Protein AF-A5N5N8-F1 (afdb_monomer_lite)

Foldseek 3Di:
DDDDDDDDDDCPPVVVVCVQCDDDPRVVLVVCCVVPPDDDPVVSVVPDDD

pLDDT: mean 86.0, std 12.67, range [52.84, 97.06]

InterPro domains:
  IPR002577 Helix-turn-helix, HxlR type [PS51118] (12-50)
  IPR036388 Winged helix-like DNA-binding domain superfamily [G3DSA:1.10.10.10] (3-50)
  IPR036390 Winged helix DNA-binding domain superfamily [SSF46785] (11-48)

Sequence (50 aa):
MSEKLCYISSKEPFEYTLSVISGKWRLKIIYLLACMGTIRYGVLKKNIKY

Organism: Clostridium kluyveri (strain ATCC 8527 / DSM 555 / NBRC 12016 / NCIMB 10680 / K1) (NCBI:txid431943)

Secondary structure (DSSP, 8-state):
----------SSHHHHHHHHH-STTHHHHHHHHHHH-S--HHHHHHH---

Structure (mmCIF, N/CA/C/O backbone):
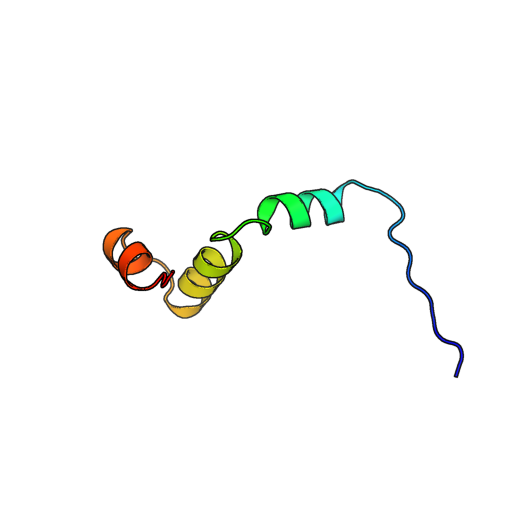data_AF-A5N5N8-F1
#
_entry.id   AF-A5N5N8-F1
#
loop_
_atom_site.group_PDB
_atom_site.id
_atom_site.type_symbol
_atom_site.label_atom_id
_atom_site.label_alt_id
_atom_site.label_comp_id
_atom_site.label_asym_id
_atom_site.label_entity_id
_atom_site.label_seq_id
_atom_site.pdbx_PDB_ins_code
_atom_site.Cartn_x
_atom_site.Cartn_y
_atom_site.Cartn_z
_atom_site.occupancy
_atom_site.B_iso_or_equiv
_atom_site.auth_seq_id
_atom_site.auth_comp_id
_atom_site.auth_asym_id
_atom_site.auth_atom_id
_atom_site.pdbx_PDB_model_num
ATOM 1 N N . MET A 1 1 ? 23.759 -27.270 -9.931 1.00 52.84 1 MET A N 1
ATOM 2 C CA . MET A 1 1 ? 22.453 -26.611 -10.143 1.00 52.84 1 MET A CA 1
ATOM 3 C C . MET A 1 1 ? 22.768 -25.265 -10.779 1.00 52.84 1 MET A C 1
ATOM 5 O O . MET A 1 1 ? 23.484 -24.499 -10.158 1.00 52.84 1 MET A O 1
ATOM 9 N N . SER A 1 2 ? 22.419 -25.046 -12.052 1.00 63.81 2 SER A N 1
ATOM 10 C CA . SER A 1 2 ? 22.778 -23.798 -12.745 1.00 63.81 2 SER A CA 1
ATOM 11 C C . SER A 1 2 ? 21.936 -22.664 -12.174 1.00 63.81 2 SER A C 1
ATOM 13 O O . SER A 1 2 ? 20.716 -22.674 -12.340 1.00 63.81 2 SER A O 1
ATOM 15 N N . GLU A 1 3 ? 22.565 -21.713 -11.490 1.00 68.00 3 GLU A N 1
ATOM 16 C CA . GLU A 1 3 ? 21.889 -20.510 -11.015 1.00 68.00 3 GLU A CA 1
ATOM 17 C C . GLU A 1 3 ? 21.443 -19.697 -12.233 1.00 68.00 3 GLU A C 1
ATOM 19 O O . GLU A 1 3 ? 22.257 -19.233 -13.033 1.00 68.00 3 GLU A O 1
ATOM 24 N N . LYS A 1 4 ? 20.128 -19.588 -12.438 1.00 70.00 4 LYS A N 1
ATOM 25 C CA . LYS A 1 4 ? 19.582 -18.711 -13.470 1.00 70.00 4 LYS A CA 1
ATOM 26 C C . LYS A 1 4 ? 19.645 -17.282 -12.948 1.00 70.00 4 LYS A C 1
ATOM 28 O O . LYS A 1 4 ? 18.840 -16.893 -12.107 1.00 70.00 4 LYS A O 1
ATOM 33 N N . LEU A 1 5 ? 20.600 -16.511 -13.454 1.00 70.75 5 LEU A N 1
ATOM 34 C CA . LEU A 1 5 ? 20.658 -15.072 -13.228 1.00 70.75 5 LEU A CA 1
ATOM 35 C C . LEU A 1 5 ? 19.576 -14.396 -14.082 1.00 70.75 5 LEU A C 1
ATOM 37 O O . LEU A 1 5 ? 19.654 -14.386 -15.310 1.00 70.75 5 LEU A O 1
ATOM 41 N N . CYS A 1 6 ? 18.551 -13.851 -13.430 1.00 69.38 6 CYS A N 1
ATOM 42 C CA . CYS A 1 6 ? 17.550 -13.004 -14.073 1.00 69.38 6 CYS A CA 1
ATOM 43 C C . CYS A 1 6 ? 18.065 -11.561 -14.125 1.00 69.38 6 CYS A C 1
ATOM 45 O O . CYS A 1 6 ? 18.502 -11.024 -13.109 1.00 69.38 6 CYS A O 1
ATOM 47 N N . TYR A 1 7 ? 17.982 -10.918 -15.289 1.00 69.94 7 TYR A N 1
ATOM 48 C CA . TYR A 1 7 ? 18.316 -9.505 -15.465 1.00 69.94 7 TYR A CA 1
ATOM 49 C C . TYR A 1 7 ? 17.076 -8.721 -15.902 1.00 69.94 7 TYR A C 1
ATOM 51 O O . TYR A 1 7 ? 16.276 -9.190 -16.711 1.00 69.94 7 TYR A O 1
ATOM 59 N N . ILE A 1 8 ? 16.908 -7.516 -15.354 1.00 68.88 8 ILE A N 1
ATOM 60 C CA . ILE A 1 8 ? 15.822 -6.604 -15.726 1.00 68.88 8 ILE A CA 1
ATOM 61 C C . ILE A 1 8 ? 16.236 -5.913 -17.032 1.00 68.88 8 ILE A C 1
ATOM 63 O O . ILE A 1 8 ? 16.979 -4.934 -17.026 1.00 68.88 8 ILE A O 1
ATOM 67 N N . SER A 1 9 ? 15.796 -6.465 -18.161 1.00 66.44 9 SER A N 1
ATOM 68 C CA . SER A 1 9 ? 15.873 -5.821 -19.476 1.00 66.44 9 SER A CA 1
ATOM 69 C C . SER A 1 9 ? 14.510 -5.202 -19.783 1.00 66.44 9 SER A C 1
ATOM 71 O O . SER A 1 9 ? 13.502 -5.891 -19.676 1.00 66.44 9 SER A O 1
ATOM 73 N N . SER A 1 10 ? 14.481 -3.922 -20.163 1.00 59.34 10 SER A N 1
ATOM 74 C CA . SER A 1 10 ? 13.317 -3.017 -20.280 1.00 59.34 10 SER A CA 1
ATOM 75 C C . SER A 1 10 ? 12.897 -2.331 -18.965 1.00 59.34 10 SER A C 1
ATOM 77 O O . SER A 1 10 ? 12.272 -2.889 -18.066 1.00 59.34 10 SER A O 1
ATOM 79 N N . LYS A 1 11 ? 13.280 -1.055 -18.867 1.00 64.31 11 LYS A N 1
ATOM 80 C CA . LYS A 1 11 ? 13.099 -0.146 -17.725 1.00 64.31 11 LYS A CA 1
ATOM 81 C C . LYS A 1 11 ? 11.690 0.462 -17.637 1.00 64.31 11 LYS A C 1
ATOM 83 O O . LYS A 1 11 ? 11.540 1.573 -17.145 1.00 64.31 11 LYS A O 1
ATOM 88 N N . GLU A 1 12 ? 10.655 -0.228 -18.109 1.00 71.38 12 GLU A N 1
ATOM 89 C CA . GLU A 1 12 ? 9.328 0.394 -18.220 1.00 71.38 12 GLU A CA 1
ATOM 90 C C . GLU A 1 12 ? 8.322 -0.152 -17.191 1.00 71.38 12 GLU A C 1
ATOM 92 O O . GLU A 1 12 ? 7.918 0.626 -16.328 1.00 71.38 12 GLU A O 1
ATOM 97 N N . PRO A 1 13 ? 7.971 -1.456 -17.125 1.00 83.25 13 PRO A N 1
ATOM 98 C CA . PRO A 1 13 ? 6.931 -1.913 -16.191 1.00 83.25 13 PRO A CA 1
ATOM 99 C C . PRO A 1 13 ? 7.421 -2.089 -14.748 1.00 83.25 13 PRO A C 1
ATOM 101 O O . PRO A 1 13 ? 6.708 -1.752 -13.798 1.00 83.25 13 PRO A O 1
ATOM 104 N N . PHE A 1 14 ? 8.634 -2.626 -14.565 1.00 84.38 14 PHE A N 1
ATOM 105 C CA . PHE A 1 14 ? 9.185 -2.874 -13.230 1.00 84.38 14 PHE A CA 1
ATOM 106 C C . PHE A 1 14 ? 9.534 -1.565 -12.527 1.00 84.38 14 PHE A C 1
ATOM 108 O O . PHE A 1 14 ? 9.083 -1.343 -11.410 1.00 84.38 14 PHE A O 1
ATOM 115 N N . GLU A 1 15 ? 10.264 -0.673 -13.198 1.00 86.19 15 GLU A N 1
ATOM 116 C CA . GLU A 1 15 ? 10.590 0.654 -12.664 1.00 86.19 15 GLU A CA 1
ATOM 117 C C . GLU A 1 15 ? 9.329 1.479 -12.400 1.00 86.19 15 GLU A C 1
ATOM 119 O O . GLU A 1 15 ? 9.231 2.136 -11.365 1.00 86.19 15 GLU A O 1
ATOM 124 N N . TYR A 1 16 ? 8.318 1.398 -13.273 1.00 87.62 16 TYR A N 1
ATOM 125 C CA . TYR A 1 16 ? 7.029 2.038 -13.021 1.00 87.62 16 TYR A CA 1
ATOM 126 C C . TYR A 1 16 ? 6.362 1.479 -11.762 1.00 87.62 16 TYR A C 1
ATOM 128 O O . TYR A 1 16 ? 5.985 2.246 -10.875 1.00 87.62 16 TYR A O 1
ATOM 136 N N . THR A 1 17 ? 6.278 0.154 -11.631 1.00 91.38 17 THR A N 1
ATOM 137 C CA . THR A 1 17 ? 5.709 -0.492 -10.440 1.00 91.38 17 THR A CA 1
ATOM 138 C C . THR A 1 17 ? 6.474 -0.077 -9.193 1.00 91.38 17 THR A C 1
ATOM 140 O O . THR A 1 17 ? 5.860 0.359 -8.219 1.00 91.38 17 THR A O 1
ATOM 143 N N . LEU A 1 18 ? 7.809 -0.129 -9.248 1.00 91.06 18 LEU A N 1
ATOM 144 C CA . LEU A 1 18 ? 8.694 0.317 -8.183 1.00 91.06 18 LEU A CA 1
ATOM 145 C C . LEU A 1 18 ? 8.386 1.772 -7.827 1.00 91.06 18 LEU A C 1
ATOM 147 O O . LEU A 1 18 ? 8.205 2.072 -6.655 1.00 91.06 18 LEU A O 1
ATOM 151 N N . SER A 1 19 ? 8.229 2.661 -8.80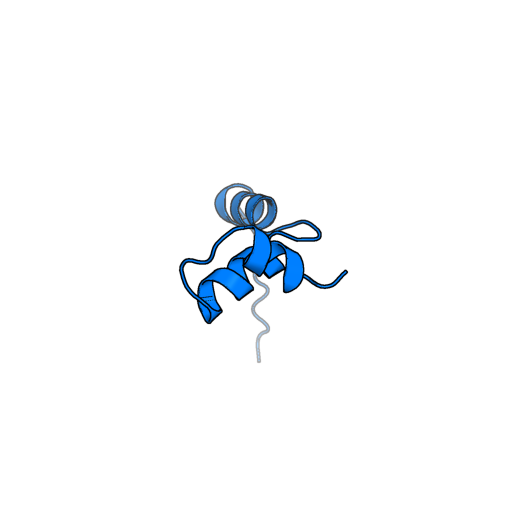6 1.00 90.94 19 SER A N 1
ATOM 152 C CA . SER A 1 19 ? 7.903 4.072 -8.579 1.00 90.94 19 SER A CA 1
ATOM 153 C C . SER A 1 19 ? 6.539 4.275 -7.909 1.00 90.94 19 SER A C 1
ATOM 155 O O . SER A 1 19 ? 6.389 5.199 -7.107 1.00 90.94 19 SER A O 1
ATOM 157 N N . VAL A 1 20 ? 5.556 3.408 -8.187 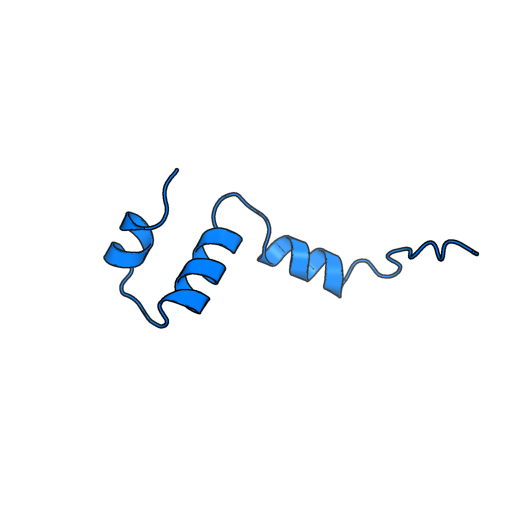1.00 91.69 20 VAL A N 1
ATOM 158 C CA . VAL A 1 20 ? 4.216 3.435 -7.584 1.00 91.69 20 VAL A CA 1
ATOM 159 C C . VAL A 1 20 ? 4.264 2.952 -6.140 1.00 91.69 20 VAL A C 1
ATOM 161 O O . VAL A 1 20 ? 3.684 3.609 -5.274 1.00 91.69 20 VAL A O 1
ATOM 164 N N . ILE A 1 21 ? 4.969 1.853 -5.863 1.00 94.81 21 ILE A N 1
ATOM 165 C CA . ILE A 1 21 ? 4.986 1.214 -4.538 1.00 94.81 21 ILE A CA 1
ATOM 166 C C . ILE A 1 21 ? 6.057 1.774 -3.593 1.00 94.81 21 ILE A C 1
ATOM 168 O O . ILE A 1 21 ? 5.940 1.624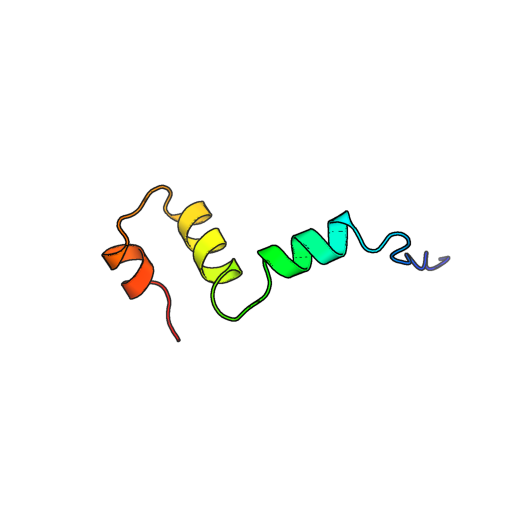 -2.374 1.00 94.81 21 ILE A O 1
ATOM 172 N N . SER A 1 22 ? 7.083 2.426 -4.140 1.00 91.69 22 SER A N 1
ATOM 173 C CA . SER A 1 22 ? 8.197 3.003 -3.385 1.00 91.69 22 SER A CA 1
ATOM 174 C C . SER A 1 22 ? 7.776 4.173 -2.506 1.00 91.69 22 SER A C 1
ATOM 176 O O . SER A 1 22 ? 6.769 4.84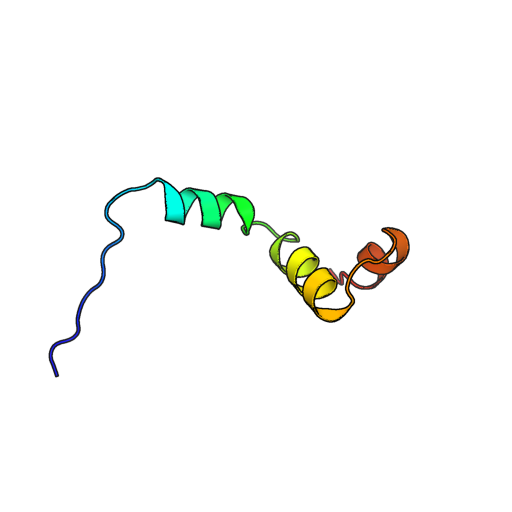8 -2.719 1.00 91.69 22 SER A O 1
ATOM 178 N N . GLY A 1 23 ? 8.613 4.462 -1.514 1.00 92.12 23 GLY A N 1
ATOM 179 C CA . GLY A 1 23 ? 8.403 5.541 -0.558 1.00 92.12 23 GLY A CA 1
ATOM 180 C C . GLY A 1 23 ? 7.879 5.042 0.785 1.00 92.12 23 GLY A C 1
ATOM 181 O O . GLY A 1 23 ? 7.365 3.936 0.924 1.00 92.12 23 GLY A O 1
ATOM 182 N N . LYS A 1 24 ? 8.012 5.894 1.804 1.00 91.75 24 LYS A N 1
ATOM 183 C CA . LYS A 1 24 ? 7.842 5.524 3.221 1.00 91.75 24 LYS A CA 1
ATOM 184 C C . LYS A 1 24 ? 6.470 4.922 3.565 1.00 91.75 24 LYS A C 1
ATOM 186 O O . LYS A 1 24 ? 6.364 4.122 4.490 1.00 91.75 24 LYS A O 1
ATOM 191 N N . TRP A 1 25 ? 5.425 5.321 2.840 1.00 94.19 25 TRP A N 1
ATOM 192 C CA . TRP A 1 25 ? 4.039 5.069 3.241 1.00 94.19 25 TRP A CA 1
ATOM 193 C C . TRP A 1 25 ? 3.205 4.280 2.239 1.00 94.19 25 TRP A C 1
ATOM 195 O O . TRP A 1 25 ? 2.200 3.704 2.639 1.00 94.19 25 TRP A O 1
ATOM 205 N N . ARG A 1 26 ? 3.588 4.230 0.959 1.00 95.00 26 ARG A N 1
ATOM 206 C CA . ARG A 1 26 ? 2.703 3.719 -0.102 1.00 95.00 26 ARG A CA 1
ATOM 207 C C . ARG A 1 26 ? 2.381 2.242 0.087 1.00 95.00 26 ARG A C 1
ATOM 209 O O . ARG A 1 26 ? 1.209 1.881 0.135 1.00 95.00 26 ARG A O 1
ATOM 216 N N . LEU A 1 27 ? 3.402 1.420 0.327 1.00 94.81 27 LEU A N 1
ATOM 217 C CA . LEU A 1 27 ? 3.208 -0.002 0.604 1.00 94.81 27 LEU A CA 1
ATOM 218 C C . LEU A 1 27 ? 2.410 -0.246 1.897 1.00 94.81 27 LEU A C 1
ATOM 220 O O . LEU A 1 27 ? 1.541 -1.111 1.924 1.00 94.81 27 LEU A O 1
ATOM 224 N N . LYS A 1 28 ? 2.654 0.553 2.949 1.00 94.12 28 LYS A N 1
ATOM 225 C CA . LYS A 1 28 ? 1.907 0.476 4.220 1.00 94.12 28 LYS A CA 1
ATOM 226 C C . LYS A 1 28 ? 0.415 0.775 4.005 1.00 94.12 28 LYS A C 1
ATOM 228 O O . LYS A 1 28 ? -0.430 0.075 4.552 1.00 94.12 28 LYS A O 1
ATOM 233 N N . ILE A 1 29 ? 0.091 1.788 3.193 1.00 95.12 29 ILE A N 1
ATOM 234 C CA . ILE A 1 29 ? -1.292 2.141 2.832 1.00 95.12 29 ILE A CA 1
ATOM 235 C C . ILE A 1 29 ? -1.950 1.002 2.051 1.00 95.12 29 ILE A C 1
ATOM 237 O O . ILE A 1 29 ? -3.038 0.572 2.427 1.00 95.12 29 ILE A O 1
ATOM 241 N N . ILE A 1 30 ? -1.291 0.497 1.001 1.00 95.31 30 ILE A N 1
ATOM 242 C CA . ILE A 1 30 ? -1.816 -0.598 0.168 1.00 95.31 30 ILE A CA 1
ATOM 243 C C . ILE A 1 30 ? -2.093 -1.836 1.028 1.00 95.31 30 ILE A C 1
ATOM 245 O O . ILE A 1 30 ? -3.174 -2.409 0.940 1.00 95.31 30 ILE A O 1
ATOM 249 N N . TYR A 1 31 ? -1.159 -2.201 1.908 1.00 94.81 31 TYR A N 1
ATOM 250 C CA . TYR A 1 31 ? -1.320 -3.320 2.835 1.00 94.81 31 TYR A CA 1
ATOM 251 C C . TYR A 1 31 ? -2.532 -3.143 3.760 1.00 94.81 31 TYR A C 1
ATOM 253 O O . TYR A 1 31 ? -3.365 -4.039 3.871 1.00 94.81 31 TYR A O 1
ATOM 261 N N . LEU A 1 32 ? -2.681 -1.972 4.385 1.00 95.38 32 LEU A N 1
ATOM 262 C CA . LEU A 1 32 ? -3.809 -1.710 5.283 1.00 95.38 32 LEU A CA 1
ATOM 263 C C . LEU A 1 32 ? -5.154 -1.747 4.554 1.00 95.38 32 LEU A C 1
ATOM 265 O O . LEU A 1 32 ? -6.117 -2.285 5.096 1.00 95.38 32 LEU A O 1
ATOM 269 N N . LEU A 1 33 ? -5.219 -1.219 3.331 1.00 96.00 33 LEU A N 1
ATOM 270 C CA . LEU A 1 33 ? -6.423 -1.289 2.501 1.00 96.00 33 LEU A CA 1
ATOM 271 C C . LEU A 1 33 ? -6.732 -2.726 2.061 1.00 96.00 33 LEU A C 1
ATOM 273 O O . LEU A 1 33 ? -7.898 -3.102 2.020 1.00 96.00 33 LEU A O 1
ATOM 277 N N . ALA A 1 34 ? -5.714 -3.546 1.787 1.00 96.56 34 ALA A N 1
ATOM 278 C CA . ALA A 1 34 ? -5.906 -4.961 1.478 1.00 96.56 34 ALA A CA 1
ATOM 279 C C . ALA A 1 34 ? -6.433 -5.753 2.691 1.00 96.56 34 ALA A C 1
ATOM 281 O O . ALA A 1 34 ? -7.294 -6.612 2.530 1.00 96.56 34 ALA A O 1
ATOM 282 N N . CYS A 1 35 ? -5.960 -5.448 3.904 1.00 96.56 35 CYS A N 1
ATOM 283 C CA . CYS A 1 35 ? -6.400 -6.130 5.126 1.00 96.56 35 CYS A CA 1
ATOM 284 C C . CYS A 1 35 ? -7.768 -5.660 5.641 1.00 96.56 35 CYS A C 1
ATOM 286 O O . CYS A 1 35 ? -8.542 -6.471 6.141 1.00 96.56 35 CYS A O 1
ATOM 288 N N . MET A 1 36 ? -8.046 -4.355 5.590 1.00 96.62 36 MET A N 1
ATOM 289 C CA . MET A 1 36 ? -9.229 -3.749 6.220 1.00 96.62 36 MET A CA 1
ATOM 290 C C . MET A 1 36 ? -10.332 -3.382 5.219 1.00 96.62 36 MET A C 1
ATOM 292 O O . MET A 1 36 ? -11.427 -3.001 5.632 1.00 96.62 36 MET A O 1
ATOM 296 N N . GLY A 1 37 ? -10.050 -3.455 3.917 1.00 95.50 37 GLY A N 1
ATOM 297 C CA . GLY A 1 37 ? -10.946 -2.989 2.867 1.00 95.50 37 GLY A CA 1
ATOM 298 C C . GLY A 1 37 ? -11.062 -1.463 2.824 1.00 95.50 37 GLY A C 1
ATOM 299 O O . GLY A 1 37 ? -10.134 -0.715 3.149 1.00 95.50 37 GLY A O 1
ATOM 300 N N . THR A 1 38 ? -12.227 -0.975 2.398 1.00 96.44 38 THR A N 1
ATOM 301 C CA . THR A 1 38 ? -12.497 0.461 2.288 1.00 96.44 38 THR A CA 1
ATOM 302 C C . THR A 1 38 ? -12.688 1.088 3.668 1.00 96.44 38 THR A C 1
ATOM 304 O O . THR A 1 38 ? -13.701 0.878 4.331 1.00 96.44 38 THR A O 1
ATOM 307 N N . ILE A 1 39 ? -11.729 1.916 4.086 1.00 96.62 39 ILE A N 1
ATOM 308 C CA . ILE A 1 39 ? -11.752 2.616 5.376 1.00 96.62 39 ILE A CA 1
ATOM 309 C C . ILE A 1 39 ? -11.666 4.134 5.203 1.00 96.62 39 ILE A C 1
ATOM 311 O O . ILE A 1 39 ? -11.117 4.650 4.231 1.00 96.62 39 ILE A O 1
ATOM 315 N N . ARG A 1 40 ? -12.182 4.879 6.188 1.00 97.06 40 ARG A N 1
ATOM 316 C CA . ARG A 1 40 ? -12.052 6.344 6.229 1.00 97.06 40 ARG A CA 1
ATOM 317 C C . ARG A 1 40 ? -10.602 6.758 6.485 1.00 97.06 40 ARG A C 1
ATOM 319 O O . ARG A 1 40 ? -9.887 6.109 7.249 1.00 97.06 40 ARG A O 1
ATOM 326 N N . TYR A 1 41 ? -10.212 7.918 5.955 1.00 95.56 41 TYR A N 1
ATOM 327 C CA . TYR A 1 41 ? -8.859 8.468 6.101 1.00 95.56 41 TYR A CA 1
ATOM 328 C C . TYR A 1 41 ? -8.371 8.547 7.557 1.00 95.56 41 TYR A C 1
ATOM 330 O O . TYR A 1 41 ? -7.226 8.209 7.838 1.00 95.56 41 TYR A O 1
ATOM 338 N N . GLY A 1 42 ? -9.232 8.936 8.505 1.00 96.00 42 GLY A N 1
ATOM 339 C CA . GLY A 1 42 ? -8.854 9.009 9.922 1.00 96.00 42 GLY A CA 1
ATOM 340 C C . GLY A 1 42 ? -8.447 7.654 10.512 1.00 96.00 42 GLY A C 1
ATOM 341 O O . GLY A 1 42 ? -7.488 7.577 11.278 1.00 96.00 42 GLY A O 1
ATOM 342 N N . VAL A 1 43 ? -9.127 6.577 10.101 1.00 95.38 43 VAL A N 1
ATOM 343 C CA . VAL A 1 43 ? -8.781 5.205 10.497 1.00 95.38 43 VAL A CA 1
ATOM 344 C C . VAL A 1 43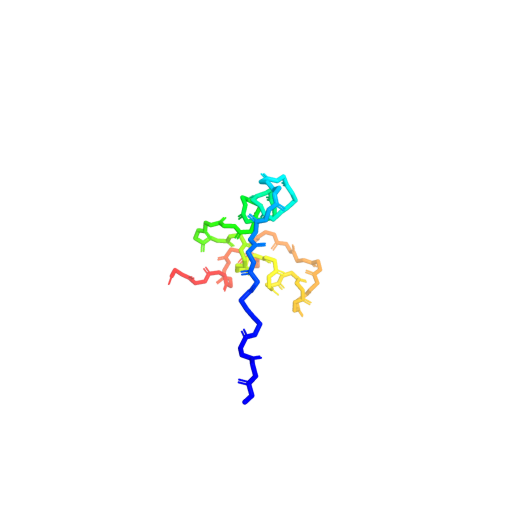 ? -7.456 4.808 9.857 1.00 95.38 43 VAL A C 1
ATOM 346 O O . VAL A 1 43 ? -6.570 4.326 10.557 1.00 95.38 43 VAL A O 1
ATOM 349 N N . LEU A 1 44 ? -7.277 5.080 8.562 1.00 95.75 44 LEU A N 1
ATOM 350 C CA . LEU A 1 44 ? -6.028 4.795 7.854 1.00 95.75 44 LEU A CA 1
ATOM 351 C C . LEU A 1 44 ? -4.835 5.503 8.519 1.00 95.75 44 LEU A C 1
ATOM 353 O O . LEU A 1 44 ? -3.858 4.858 8.891 1.00 95.75 44 LEU A O 1
ATOM 357 N N . LYS A 1 45 ? -4.947 6.814 8.760 1.00 94.44 45 LYS A N 1
ATOM 358 C CA . LYS A 1 45 ? -3.900 7.634 9.385 1.00 94.44 45 LYS A CA 1
ATOM 359 C C . LYS A 1 45 ? -3.542 7.152 10.794 1.00 94.44 45 LYS A C 1
ATOM 361 O O . LYS A 1 45 ? -2.368 7.146 11.138 1.00 94.44 45 LYS A O 1
ATOM 366 N N . LYS A 1 46 ? -4.526 6.737 11.602 1.00 95.00 46 LYS A N 1
ATOM 367 C CA . LYS A 1 46 ? -4.290 6.226 12.966 1.00 95.00 46 LYS A CA 1
ATOM 368 C C . LYS A 1 46 ? -3.539 4.889 12.973 1.00 95.00 46 LYS A C 1
ATOM 370 O O . LYS A 1 46 ? -2.782 4.626 13.902 1.00 95.00 46 LYS A O 1
ATOM 375 N N . ASN A 1 47 ? -3.767 4.047 11.966 1.00 94.00 47 ASN A N 1
ATOM 376 C CA . ASN A 1 47 ? -3.180 2.706 11.888 1.00 94.00 47 ASN A CA 1
ATOM 377 C C . ASN A 1 47 ? -1.824 2.674 11.167 1.00 94.00 47 ASN A C 1
ATOM 379 O O . ASN A 1 47 ? -1.063 1.720 11.319 1.00 94.00 47 ASN A O 1
ATOM 383 N N . ILE A 1 48 ? -1.477 3.732 10.435 1.00 91.88 48 ILE A N 1
ATOM 384 C CA . ILE A 1 48 ? -0.138 3.931 9.886 1.00 91.88 48 ILE A CA 1
ATOM 385 C C . ILE A 1 48 ? 0.777 4.457 11.002 1.00 91.88 48 ILE A C 1
ATOM 387 O O . ILE A 1 48 ? 0.812 5.652 11.287 1.00 91.88 48 ILE A O 1
ATOM 391 N N . LYS A 1 49 ? 1.515 3.555 11.662 1.00 75.88 49 LYS A N 1
ATOM 392 C CA . LYS A 1 49 ? 2.554 3.928 12.638 1.00 75.88 49 LYS A CA 1
ATOM 393 C C . LYS A 1 49 ? 3.834 4.394 11.924 1.00 75.88 49 LYS A C 1
ATOM 395 O O . LYS A 1 49 ? 4.207 3.816 10.893 1.00 75.88 49 LYS A O 1
ATOM 400 N N . TYR A 1 50 ? 4.461 5.437 12.481 1.00 64.06 50 TYR A N 1
ATOM 401 C CA . TYR A 1 50 ? 5.759 5.985 12.058 1.00 64.06 50 TYR A CA 1
ATOM 402 C C . TYR A 1 50 ? 6.843 4.916 12.039 1.00 64.06 50 TYR A C 1
ATOM 404 O O . TYR A 1 50 ? 7.006 4.244 13.075 1.00 64.06 50 TYR A O 1
#

Radius of gyration: 16.28 Å; chains: 1; bounding box: 35×36×33 Å